Protein AF-A0A537PWB2-F1 (afdb_monomer)

Nearest PDB structures (foldseek):
  7oyk-assembly2_DDD  TM=7.716E-01  e=3.668E+00  Bacillus subtilis subsp. subtilis str. 168
  7oyk-assembly1_BBB  TM=7.771E-01  e=3.437E+00  Bacillus subtilis subsp. subtilis str. 168

Structure (mmCIF, N/CA/C/O backbone):
data_AF-A0A537PWB2-F1
#
_entry.id   AF-A0A537PWB2-F1
#
loop_
_atom_site.group_PDB
_atom_site.id
_atom_site.type_symbol
_atom_site.label_atom_id
_atom_site.label_alt_id
_atom_site.label_comp_id
_atom_site.label_asym_id
_atom_site.label_entity_id
_atom_site.label_seq_id
_atom_site.pdbx_PDB_ins_code
_atom_site.Cartn_x
_atom_site.Cartn_y
_atom_site.Cartn_z
_atom_site.occupancy
_atom_site.B_iso_or_equiv
_atom_site.auth_seq_id
_atom_site.auth_comp_id
_atom_site.auth_asym_id
_atom_site.auth_atom_id
_atom_site.pdbx_PDB_model_num
ATOM 1 N N . SER A 1 1 ? 24.624 2.361 -26.864 1.00 59.78 1 SER A N 1
ATOM 2 C CA . SER A 1 1 ? 24.966 1.685 -25.596 1.00 59.78 1 SER A CA 1
ATOM 3 C C . SER A 1 1 ? 23.688 1.139 -24.990 1.00 59.78 1 SER A C 1
ATOM 5 O O . SER A 1 1 ? 22.634 1.723 -25.214 1.00 59.78 1 SER A O 1
ATOM 7 N N . LEU A 1 2 ? 23.757 0.013 -24.280 1.00 45.34 2 LEU A N 1
ATOM 8 C CA . LEU A 1 2 ? 22.624 -0.459 -23.480 1.00 45.34 2 LEU A CA 1
ATOM 9 C C . LEU A 1 2 ? 22.445 0.479 -22.270 1.00 45.34 2 LEU A C 1
ATOM 11 O O . LEU A 1 2 ? 23.457 0.971 -21.759 1.00 45.34 2 LEU A O 1
ATOM 15 N N . PRO A 1 3 ? 21.204 0.792 -21.853 1.00 57.69 3 PRO A N 1
ATOM 16 C CA . PRO A 1 3 ? 20.962 1.712 -20.749 1.00 57.69 3 PRO A CA 1
ATOM 17 C C . PRO A 1 3 ? 21.501 1.142 -19.435 1.00 57.69 3 PRO A C 1
ATOM 19 O O . PRO A 1 3 ? 21.553 -0.071 -19.234 1.00 57.69 3 PRO A O 1
ATOM 22 N N . TYR A 1 4 ? 21.911 2.041 -18.543 1.00 50.03 4 TYR A N 1
ATOM 23 C CA . TYR A 1 4 ? 22.370 1.678 -17.208 1.00 50.03 4 TYR A CA 1
ATOM 24 C C . TYR A 1 4 ? 21.203 1.077 -16.402 1.00 50.03 4 TYR A C 1
ATOM 26 O O . TYR A 1 4 ? 20.140 1.702 -16.352 1.00 50.03 4 TYR A O 1
ATOM 34 N N . PRO A 1 5 ? 21.367 -0.089 -15.754 1.00 48.91 5 PRO A N 1
ATOM 35 C CA . PRO A 1 5 ? 20.361 -0.605 -14.836 1.00 48.91 5 PRO A CA 1
ATOM 36 C C . PRO A 1 5 ? 20.257 0.325 -13.619 1.00 48.91 5 PRO A C 1
ATOM 38 O O . PRO A 1 5 ? 21.229 0.526 -12.890 1.00 48.91 5 PRO A O 1
ATOM 41 N N . HIS A 1 6 ? 19.071 0.879 -13.389 1.00 62.38 6 HIS A N 1
ATOM 42 C CA . HIS A 1 6 ? 18.677 1.525 -12.138 1.00 62.38 6 HIS A CA 1
ATOM 43 C C . HIS A 1 6 ? 17.362 0.902 -11.666 1.00 62.38 6 HIS A C 1
ATOM 45 O O . HIS A 1 6 ? 16.620 0.365 -12.483 1.00 62.38 6 HIS A O 1
ATOM 51 N N . GLY A 1 7 ? 17.088 0.968 -10.358 1.00 68.94 7 GLY A N 1
ATOM 52 C CA . GLY A 1 7 ? 15.897 0.381 -9.736 1.00 68.94 7 GLY A CA 1
ATOM 53 C C . GLY A 1 7 ? 14.600 1.004 -10.254 1.00 68.94 7 GLY A C 1
ATOM 54 O O . GLY A 1 7 ? 14.103 1.994 -9.717 1.00 68.94 7 GLY A O 1
ATOM 55 N N . ASP A 1 8 ? 14.057 0.424 -11.314 1.00 85.25 8 ASP A N 1
ATOM 56 C CA . ASP A 1 8 ? 12.795 0.806 -11.939 1.00 85.25 8 ASP A CA 1
ATOM 57 C C . ASP A 1 8 ? 11.603 0.030 -11.371 1.00 85.25 8 ASP A C 1
ATOM 59 O O . ASP A 1 8 ? 10.493 0.189 -11.872 1.00 85.25 8 ASP A O 1
ATOM 63 N N . HIS A 1 9 ? 11.815 -0.769 -10.320 1.00 89.62 9 HIS A N 1
ATOM 64 C CA . HIS A 1 9 ? 10.785 -1.519 -9.617 1.00 89.62 9 HIS A CA 1
ATOM 65 C C . HIS A 1 9 ? 11.160 -1.803 -8.153 1.00 89.62 9 HIS A C 1
ATOM 67 O O . HIS A 1 9 ? 12.315 -1.665 -7.745 1.00 89.62 9 HIS A O 1
ATOM 73 N N . PHE A 1 10 ? 10.177 -2.242 -7.366 1.00 87.44 10 PHE A N 1
ATOM 74 C CA . PHE A 1 10 ? 10.379 -2.848 -6.049 1.00 87.44 10 PHE A CA 1
ATOM 75 C C . PHE A 1 10 ? 9.577 -4.150 -5.922 1.00 87.44 10 PHE A C 1
ATOM 77 O O . PHE A 1 10 ? 8.603 -4.364 -6.647 1.00 87.44 10 PHE A O 1
ATOM 84 N N . HIS A 1 11 ? 9.991 -5.016 -4.997 1.00 89.00 11 HIS A N 1
ATOM 85 C CA . HIS A 1 11 ? 9.312 -6.281 -4.728 1.00 89.00 11 HIS A CA 1
ATOM 86 C C . HIS A 1 11 ? 8.119 -6.099 -3.789 1.00 89.00 11 HIS A C 1
ATOM 88 O O . HIS A 1 11 ? 8.225 -5.465 -2.738 1.00 89.00 11 HIS A O 1
ATOM 94 N N . LEU A 1 12 ? 7.008 -6.740 -4.138 1.00 87.31 12 LEU A N 1
ATOM 95 C CA . LEU A 1 12 ? 5.850 -6.934 -3.281 1.00 87.31 12 LEU A CA 1
ATOM 96 C C . LEU A 1 12 ? 5.523 -8.430 -3.254 1.00 87.31 12 LEU A C 1
ATOM 98 O O . LEU A 1 12 ? 4.863 -8.951 -4.157 1.00 87.31 12 LEU A O 1
ATOM 102 N N . GLY A 1 13 ? 6.028 -9.130 -2.235 1.00 87.44 13 GLY A N 1
ATOM 103 C CA . GLY A 1 13 ? 6.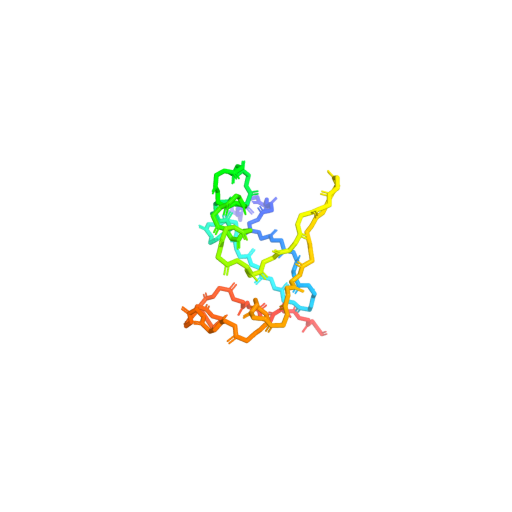030 -10.596 -2.227 1.00 87.44 13 GLY A CA 1
ATOM 104 C C . GLY A 1 13 ? 6.736 -11.140 -3.474 1.00 87.44 13 GLY A C 1
ATOM 105 O O . GLY A 1 13 ? 7.821 -10.674 -3.817 1.00 87.44 13 GLY A O 1
ATOM 106 N N . ASP A 1 14 ? 6.076 -12.054 -4.187 1.00 88.31 14 ASP A N 1
ATOM 107 C CA . ASP A 1 14 ? 6.590 -12.683 -5.417 1.00 88.31 14 ASP A CA 1
ATOM 108 C C . ASP A 1 14 ? 6.390 -11.826 -6.687 1.00 88.31 14 ASP A C 1
ATOM 110 O O . ASP A 1 14 ? 6.666 -12.262 -7.807 1.00 88.31 14 ASP A O 1
ATOM 114 N N . THR A 1 15 ? 5.877 -10.602 -6.539 1.00 89.19 15 THR A N 1
ATOM 115 C CA . THR A 1 15 ? 5.586 -9.695 -7.659 1.00 89.19 15 THR A CA 1
ATOM 116 C C . THR A 1 15 ? 6.492 -8.470 -7.659 1.00 89.19 15 THR A C 1
ATOM 118 O O . THR A 1 15 ? 7.077 -8.102 -6.640 1.00 89.19 15 THR A O 1
ATOM 121 N N . LEU A 1 16 ? 6.600 -7.830 -8.821 1.00 90.88 16 LEU A N 1
ATOM 122 C CA . LEU A 1 16 ? 7.296 -6.568 -9.034 1.00 90.88 16 LEU A CA 1
ATOM 123 C C . LEU A 1 16 ? 6.276 -5.465 -9.308 1.00 90.88 16 LEU A C 1
ATOM 125 O O . LEU A 1 16 ? 5.318 -5.674 -10.057 1.00 90.88 16 LEU A O 1
ATOM 129 N N . VAL A 1 17 ? 6.528 -4.283 -8.753 1.00 90.12 17 VAL A N 1
ATOM 130 C CA . VAL A 1 17 ? 5.793 -3.051 -9.058 1.00 90.12 17 VAL A CA 1
ATOM 131 C C . VAL A 1 17 ? 6.772 -2.043 -9.630 1.00 90.12 17 VAL A C 1
ATOM 133 O O . VAL A 1 17 ? 7.766 -1.720 -8.978 1.00 90.12 17 VAL A O 1
ATOM 136 N N . ALA A 1 18 ? 6.500 -1.529 -10.830 1.00 91.31 18 ALA A N 1
ATOM 137 C CA . ALA A 1 18 ? 7.355 -0.523 -11.445 1.00 91.31 18 ALA A CA 1
ATOM 138 C C . ALA A 1 18 ? 7.346 0.785 -10.630 1.00 91.31 18 ALA A C 1
ATOM 140 O O . ALA A 1 18 ? 6.307 1.240 -10.151 1.00 91.31 18 ALA A O 1
ATOM 141 N N . SER A 1 19 ? 8.495 1.449 -10.521 1.00 89.38 19 SER A N 1
ATOM 142 C CA . SER A 1 19 ? 8.682 2.709 -9.791 1.00 89.38 19 SER A CA 1
ATOM 143 C C . SER A 1 19 ? 7.742 3.819 -10.278 1.00 89.38 19 SER A C 1
ATOM 145 O O . SER A 1 19 ? 7.359 4.681 -9.492 1.00 89.38 19 SER A O 1
ATOM 147 N N . ARG A 1 20 ? 7.328 3.789 -11.554 1.00 89.94 20 ARG A N 1
ATOM 148 C CA . ARG A 1 20 ? 6.339 4.726 -12.121 1.00 89.94 20 ARG A CA 1
ATOM 149 C C . ARG A 1 20 ? 4.921 4.528 -11.569 1.00 89.94 20 ARG A C 1
ATOM 151 O O . ARG A 1 20 ? 4.167 5.491 -11.505 1.00 89.94 20 ARG A O 1
ATOM 158 N N . ASP A 1 21 ? 4.587 3.304 -11.165 1.00 90.62 21 ASP A N 1
ATOM 159 C CA . ASP A 1 21 ? 3.273 2.917 -10.641 1.00 90.62 21 ASP A CA 1
ATOM 160 C C . ASP A 1 21 ? 3.242 2.987 -9.101 1.00 90.62 21 ASP A C 1
ATOM 162 O O . ASP A 1 21 ? 2.180 3.107 -8.491 1.00 90.62 21 ASP A O 1
ATOM 166 N N . ALA A 1 22 ? 4.419 3.026 -8.463 1.00 87.88 22 ALA A N 1
ATOM 167 C CA . ALA A 1 22 ? 4.660 3.155 -7.022 1.00 87.88 22 ALA A CA 1
ATOM 168 C C . ALA A 1 22 ? 4.351 4.557 -6.444 1.00 87.88 22 ALA A C 1
ATOM 170 O O . ALA A 1 22 ? 5.060 5.082 -5.577 1.00 87.88 22 ALA A O 1
ATOM 171 N N . THR A 1 23 ? 3.304 5.206 -6.945 1.00 87.25 23 THR A N 1
ATOM 172 C CA . THR A 1 23 ? 2.934 6.562 -6.536 1.00 87.25 23 THR A CA 1
ATOM 173 C C . THR A 1 23 ? 2.304 6.574 -5.140 1.00 87.25 23 THR A C 1
ATOM 175 O O . THR A 1 23 ? 1.676 5.617 -4.697 1.00 87.25 23 THR A O 1
ATOM 178 N N . GLY A 1 24 ? 2.496 7.665 -4.394 1.00 88.81 24 GLY A N 1
ATOM 179 C CA . GLY A 1 24 ? 1.855 7.854 -3.087 1.00 88.81 24 GLY A CA 1
ATOM 180 C C . GLY A 1 24 ? 2.490 7.114 -1.902 1.00 88.81 24 GLY A C 1
ATOM 181 O O . GLY A 1 24 ? 2.216 7.504 -0.771 1.00 88.81 24 GLY A O 1
ATOM 182 N N . LEU A 1 25 ? 3.400 6.151 -2.113 1.00 89.12 25 LEU A N 1
ATOM 183 C CA . LEU A 1 25 ? 4.062 5.404 -1.023 1.00 89.12 25 LEU A CA 1
ATOM 184 C C . LEU A 1 25 ? 4.784 6.307 -0.010 1.00 89.12 25 LEU A C 1
ATOM 186 O O . LEU A 1 25 ? 4.803 6.017 1.182 1.00 89.12 25 LEU A O 1
ATOM 190 N N . ARG A 1 26 ? 5.347 7.428 -0.475 1.00 89.50 26 ARG A N 1
ATOM 191 C CA . ARG A 1 26 ? 6.036 8.424 0.365 1.00 89.50 26 ARG A CA 1
ATOM 192 C C . ARG A 1 26 ? 5.138 9.567 0.843 1.00 89.50 26 ARG A C 1
ATOM 194 O O . ARG A 1 26 ? 5.640 10.493 1.468 1.00 89.50 26 ARG A O 1
ATOM 201 N N . ASN A 1 27 ? 3.845 9.554 0.520 1.00 93.50 27 ASN A N 1
ATOM 202 C CA . ASN A 1 27 ? 2.916 10.618 0.889 1.00 93.50 27 ASN A CA 1
ATOM 203 C C . ASN A 1 27 ? 2.124 10.224 2.153 1.00 93.50 27 ASN A C 1
ATOM 205 O O . ASN A 1 27 ? 1.219 9.392 2.057 1.00 93.50 27 ASN A O 1
ATOM 209 N N . PRO A 1 28 ? 2.375 10.851 3.319 1.00 92.88 28 PRO A N 1
ATOM 210 C CA . PRO A 1 28 ? 1.659 10.533 4.557 1.00 92.88 28 PRO A CA 1
ATOM 211 C C . PRO A 1 28 ? 0.137 10.709 4.454 1.00 92.88 28 PRO A C 1
ATOM 213 O O . PRO A 1 28 ? -0.618 9.991 5.107 1.00 92.88 28 PRO A O 1
ATOM 216 N N . ALA A 1 29 ? -0.340 11.625 3.603 1.00 96.00 29 ALA A N 1
ATOM 217 C CA . ALA A 1 29 ? -1.769 11.865 3.426 1.00 96.00 29 ALA A CA 1
ATOM 218 C C . ALA A 1 29 ? -2.495 10.678 2.768 1.00 96.00 29 ALA A C 1
ATOM 220 O O . ALA A 1 29 ? -3.673 10.452 3.051 1.00 96.00 29 ALA A O 1
ATOM 221 N N . VAL A 1 30 ? -1.803 9.901 1.923 1.00 95.00 30 VAL A N 1
ATOM 222 C CA . VAL A 1 30 ? -2.356 8.671 1.330 1.00 95.00 30 VAL A CA 1
ATOM 223 C 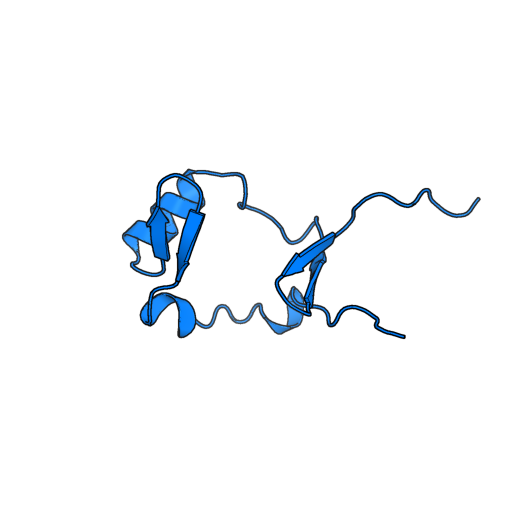C . VAL A 1 30 ? -2.584 7.632 2.423 1.00 95.00 30 VAL A C 1
ATOM 225 O O . VAL A 1 30 ? -3.690 7.109 2.542 1.00 95.00 30 VAL A O 1
ATOM 228 N N . TRP A 1 31 ? -1.590 7.412 3.286 1.00 95.12 31 TRP A N 1
ATOM 229 C CA . TRP A 1 31 ? -1.698 6.496 4.423 1.00 95.12 31 TRP A CA 1
ATOM 230 C C . TRP A 1 31 ? -2.816 6.910 5.390 1.00 95.12 31 TRP A C 1
ATOM 232 O O . TRP A 1 31 ? -3.674 6.094 5.723 1.00 95.12 31 TRP A O 1
ATOM 242 N N . ALA A 1 32 ? -2.915 8.199 5.730 1.00 96.44 32 ALA A N 1
ATOM 243 C CA . ALA A 1 32 ? -4.011 8.718 6.551 1.00 96.44 32 ALA A CA 1
ATOM 244 C C . ALA A 1 32 ? -5.400 8.518 5.907 1.00 96.44 32 ALA A C 1
ATOM 246 O O . ALA A 1 32 ? -6.395 8.299 6.601 1.00 96.44 32 ALA A O 1
ATOM 247 N N . ALA A 1 33 ? -5.501 8.594 4.576 1.00 97.25 33 ALA A N 1
ATOM 248 C CA . ALA A 1 33 ? -6.752 8.336 3.868 1.00 97.25 33 ALA A CA 1
ATOM 249 C C . ALA A 1 33 ? -7.144 6.850 3.879 1.00 97.25 33 ALA A C 1
ATOM 251 O O . ALA A 1 33 ? -8.331 6.550 4.020 1.00 97.25 33 ALA A O 1
ATOM 252 N N . LEU A 1 34 ? -6.174 5.939 3.756 1.00 97.38 34 LEU A N 1
ATOM 253 C CA . LEU A 1 34 ? -6.400 4.495 3.869 1.00 97.38 34 LEU A CA 1
ATOM 254 C C . LEU A 1 34 ? -6.844 4.109 5.289 1.00 97.38 34 LEU A C 1
ATOM 256 O O . LEU A 1 34 ? -7.809 3.357 5.434 1.00 97.38 34 LEU A O 1
ATOM 260 N N . GLU A 1 35 ? -6.207 4.679 6.318 1.00 98.00 35 GLU A N 1
ATOM 261 C CA . GLU A 1 35 ? -6.575 4.490 7.731 1.00 98.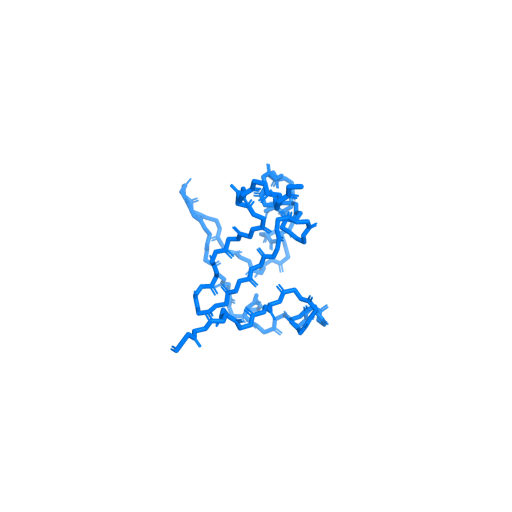00 35 GLU A CA 1
ATOM 262 C C . GLU A 1 35 ? -8.003 4.983 8.002 1.00 98.00 35 GLU A C 1
ATOM 264 O O . GLU A 1 35 ? -8.829 4.256 8.547 1.00 98.00 35 GLU A O 1
ATOM 269 N N . ARG A 1 36 ? -8.347 6.195 7.540 1.00 98.31 36 ARG A N 1
ATOM 270 C CA . ARG A 1 36 ? -9.698 6.767 7.695 1.00 98.31 36 ARG A CA 1
ATOM 271 C C . ARG A 1 36 ? -10.779 5.918 7.024 1.00 98.31 36 ARG A C 1
A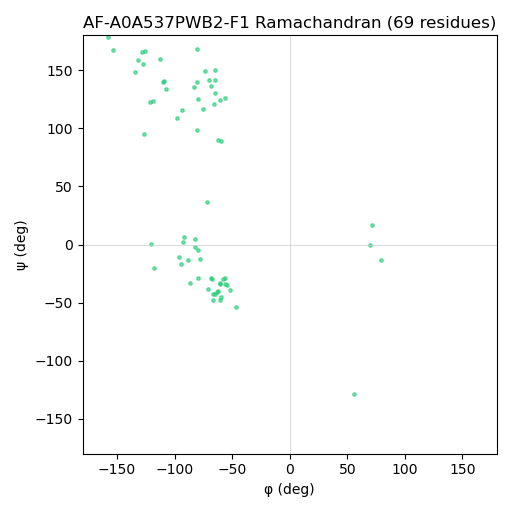TOM 273 O O . ARG A 1 36 ? -11.912 5.886 7.494 1.00 98.31 36 ARG A O 1
ATOM 280 N N . ARG A 1 37 ? -10.447 5.254 5.914 1.00 98.00 37 ARG A N 1
ATOM 281 C CA . ARG A 1 37 ? -11.344 4.312 5.224 1.00 98.00 37 ARG A CA 1
ATOM 282 C C . ARG A 1 37 ? -11.386 2.933 5.891 1.00 98.00 37 ARG A C 1
ATOM 284 O O . ARG A 1 37 ? -12.156 2.088 5.450 1.00 98.00 37 ARG A O 1
ATOM 291 N N . GLY A 1 38 ? -10.572 2.697 6.919 1.00 98.38 38 GLY A N 1
ATOM 292 C CA . GLY A 1 38 ? -10.476 1.423 7.623 1.00 98.38 38 GLY A CA 1
ATOM 293 C C . GLY A 1 38 ? -9.799 0.318 6.813 1.00 98.38 38 GLY A C 1
ATOM 294 O O . GLY A 1 38 ? -9.972 -0.850 7.147 1.00 98.38 38 GLY A O 1
ATOM 295 N N . LEU A 1 39 ? -9.065 0.649 5.744 1.00 98.50 39 LEU A N 1
ATOM 296 C CA . LEU A 1 39 ? -8.398 -0.339 4.881 1.00 98.50 39 LEU A CA 1
ATOM 297 C C . LEU A 1 39 ? -7.086 -0.843 5.489 1.00 98.50 39 LEU A C 1
ATOM 299 O O . LEU A 1 39 ? -6.678 -1.979 5.262 1.00 98.50 39 LEU A O 1
ATOM 303 N N . ILE A 1 40 ? -6.437 -0.004 6.287 1.00 98.31 40 ILE A N 1
ATOM 304 C CA . ILE A 1 40 ? -5.218 -0.342 7.015 1.00 98.31 40 ILE A CA 1
ATOM 305 C C . ILE A 1 40 ? -5.369 0.007 8.492 1.00 98.31 40 ILE A C 1
ATOM 307 O O . ILE A 1 40 ? -6.279 0.745 8.873 1.00 98.31 40 ILE A O 1
ATOM 311 N N . ARG A 1 41 ? -4.445 -0.527 9.289 1.00 97.94 41 ARG A N 1
ATOM 312 C CA . ARG A 1 41 ? -4.099 -0.041 10.620 1.00 97.94 41 ARG A CA 1
ATOM 313 C C . ARG A 1 41 ? -2.619 0.320 10.652 1.00 97.94 41 ARG A C 1
ATOM 315 O O . ARG A 1 41 ? -1.771 -0.536 10.400 1.00 97.94 41 ARG A O 1
ATOM 322 N N . SER A 1 42 ? -2.325 1.560 11.002 1.00 95.44 42 SER A N 1
ATOM 323 C CA . SER A 1 42 ? -0.973 2.102 11.102 1.00 95.44 42 SER A CA 1
ATOM 324 C C . SER A 1 42 ? -0.311 1.699 12.425 1.00 95.44 42 SER A C 1
ATOM 326 O O . SER A 1 42 ? -0.943 1.685 13.482 1.00 95.44 42 SER A O 1
ATOM 328 N N . LEU A 1 43 ? 0.975 1.372 12.354 1.00 92.56 43 LEU A N 1
ATOM 329 C CA . LEU A 1 43 ? 1.896 1.067 13.450 1.00 92.56 43 LEU A CA 1
ATOM 330 C C . LEU A 1 43 ? 3.122 2.000 13.311 1.00 92.56 43 LEU A C 1
ATOM 332 O O . LEU A 1 43 ? 3.268 2.630 12.264 1.00 92.56 43 LEU A O 1
ATOM 336 N N . PRO A 1 44 ? 4.003 2.128 14.324 1.00 89.38 44 PRO A N 1
ATOM 337 C CA . PRO A 1 44 ? 5.111 3.090 14.280 1.00 89.38 44 PRO A CA 1
ATOM 338 C C . PRO A 1 44 ? 5.986 3.021 13.016 1.00 89.38 44 PRO A C 1
ATOM 340 O O . PRO A 1 44 ? 6.327 4.066 12.470 1.00 89.38 44 PRO A O 1
ATOM 343 N N . ASP A 1 45 ? 6.269 1.814 12.514 1.00 88.62 45 ASP A N 1
ATOM 344 C CA . ASP A 1 45 ? 7.182 1.599 11.378 1.00 88.62 45 ASP A CA 1
ATOM 345 C C . ASP A 1 45 ? 6.528 0.896 10.176 1.00 88.62 45 ASP A C 1
ATOM 347 O O . ASP A 1 45 ? 7.184 0.608 9.174 1.00 88.62 45 ASP A O 1
ATOM 351 N N . CYS A 1 46 ? 5.239 0.565 10.262 1.00 91.25 46 CYS A N 1
ATOM 352 C CA . CYS A 1 46 ? 4.548 -0.186 9.219 1.00 91.25 46 CYS A CA 1
ATOM 353 C C . CYS A 1 46 ? 3.032 0.017 9.277 1.00 91.25 46 CYS A C 1
ATOM 355 O O . CYS A 1 46 ? 2.501 0.702 10.145 1.00 91.25 46 CYS A O 1
ATOM 357 N N . ALA A 1 47 ? 2.314 -0.602 8.348 1.00 95.12 47 ALA A N 1
ATOM 358 C CA . ALA A 1 47 ? 0.867 -0.710 8.408 1.00 95.12 47 ALA A CA 1
ATOM 359 C C . ALA A 1 47 ? 0.453 -2.144 8.088 1.00 95.12 47 ALA A C 1
ATOM 361 O O . ALA A 1 47 ? 1.106 -2.830 7.301 1.00 95.12 47 ALA A O 1
ATOM 362 N N . VAL A 1 48 ? -0.646 -2.587 8.687 1.00 97.00 48 VAL A N 1
ATOM 363 C CA . VAL A 1 48 ? -1.254 -3.888 8.399 1.00 97.00 48 VAL A CA 1
ATOM 364 C C . VAL A 1 48 ? -2.568 -3.685 7.660 1.00 97.00 48 VAL A C 1
ATOM 366 O O . VAL A 1 48 ? -3.331 -2.774 7.982 1.00 97.00 48 VAL A O 1
ATOM 369 N N . LEU A 1 49 ? -2.848 -4.528 6.666 1.00 97.19 49 LEU A N 1
ATOM 370 C CA . LEU A 1 49 ? -4.153 -4.541 6.005 1.00 97.19 49 LEU A CA 1
ATOM 371 C C . LEU A 1 49 ? -5.217 -5.057 6.981 1.00 97.19 49 LEU A C 1
ATOM 373 O O . LEU A 1 49 ? -5.010 -6.051 7.677 1.00 97.19 49 LEU A O 1
ATOM 377 N N . THR A 1 50 ? -6.371 -4.396 7.018 1.00 98.44 50 THR A N 1
ATOM 378 C CA . THR A 1 50 ? -7.558 -4.929 7.700 1.00 98.44 50 THR A CA 1
ATOM 379 C C . THR A 1 50 ? -8.258 -5.954 6.798 1.00 98.44 50 THR A C 1
ATOM 381 O O . THR A 1 50 ? -7.980 -5.999 5.596 1.00 98.44 50 THR A O 1
ATOM 384 N N . PRO A 1 51 ? -9.230 -6.736 7.305 1.00 98.19 51 PRO A N 1
ATOM 385 C CA . PRO A 1 51 ? -10.063 -7.577 6.443 1.00 98.19 51 PRO A CA 1
ATOM 386 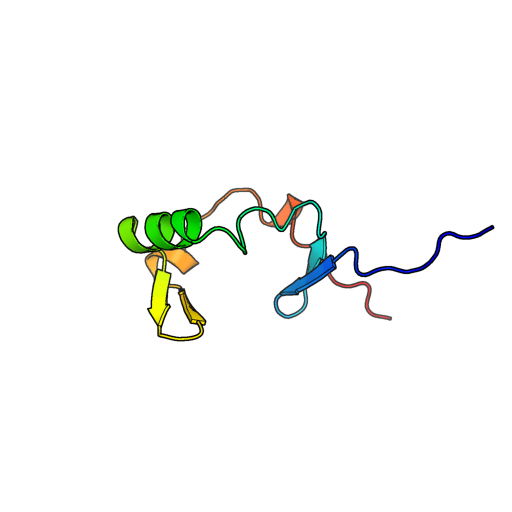C C . PRO A 1 51 ? -10.748 -6.796 5.308 1.00 98.19 51 PRO A C 1
ATOM 388 O O . PRO A 1 51 ? -10.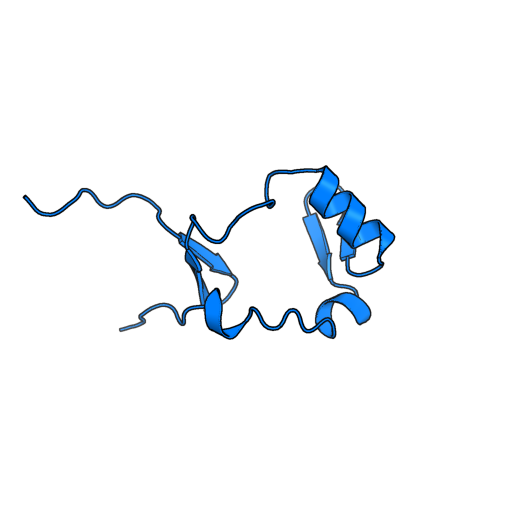854 -7.301 4.193 1.00 98.19 51 PRO A O 1
ATOM 391 N N . LEU A 1 52 ? -11.150 -5.542 5.564 1.00 98.12 52 LEU A N 1
ATOM 392 C CA . LEU A 1 52 ? -11.713 -4.660 4.540 1.00 98.12 52 LEU A CA 1
ATOM 393 C C . LEU A 1 52 ? -10.664 -4.284 3.485 1.00 98.12 52 LEU A C 1
ATOM 395 O O . LEU A 1 52 ? -10.968 -4.311 2.299 1.00 98.12 52 LEU A O 1
ATOM 399 N N . GLY A 1 53 ? -9.435 -3.969 3.903 1.00 97.69 53 GLY A N 1
ATOM 400 C CA . GLY A 1 53 ? -8.331 -3.670 2.989 1.00 97.69 53 GLY A CA 1
ATOM 401 C C . GLY A 1 53 ? -7.945 -4.844 2.098 1.00 97.69 53 GLY A C 1
ATOM 402 O O . GLY A 1 53 ? -7.730 -4.652 0.907 1.00 97.69 53 GLY A O 1
ATOM 403 N N . VAL A 1 54 ? -7.909 -6.062 2.648 1.00 96.69 54 VAL A N 1
ATOM 404 C CA . VAL A 1 54 ? -7.638 -7.286 1.872 1.00 96.69 54 VAL A CA 1
ATOM 405 C C . VAL A 1 54 ? -8.711 -7.518 0.805 1.00 96.69 54 VAL A C 1
ATOM 407 O O . VAL A 1 54 ? -8.387 -7.913 -0.312 1.00 96.69 54 VAL A O 1
ATOM 410 N N . GLY A 1 55 ? -9.979 -7.260 1.138 1.00 96.31 55 GLY A N 1
ATOM 411 C CA . GLY A 1 55 ? -11.106 -7.412 0.216 1.00 96.31 55 GLY A CA 1
ATOM 412 C C . GLY A 1 55 ? -11.331 -6.231 -0.734 1.00 96.31 55 GLY A C 1
ATOM 413 O O . GLY A 1 55 ? -12.251 -6.288 -1.547 1.00 96.31 55 GLY A O 1
ATOM 414 N N . TYR A 1 56 ? -10.546 -5.154 -0.633 1.00 96.25 56 TYR A N 1
ATOM 415 C CA . TYR A 1 56 ? -10.755 -3.950 -1.433 1.00 96.25 56 TYR A CA 1
ATOM 416 C C . TYR A 1 56 ? -10.178 -4.121 -2.841 1.00 96.25 56 TYR A C 1
ATOM 418 O O . TYR A 1 56 ? -8.981 -3.940 -3.070 1.00 96.25 56 TYR A O 1
ATOM 426 N N . ASP A 1 57 ? -11.042 -4.455 -3.798 1.00 95.00 57 ASP A N 1
ATOM 427 C CA . ASP A 1 57 ? -10.651 -4.540 -5.201 1.00 95.00 57 ASP A CA 1
ATOM 428 C C . ASP A 1 57 ? -10.484 -3.140 -5.810 1.00 95.00 57 ASP A C 1
ATOM 430 O O . ASP A 1 57 ? -11.425 -2.350 -5.905 1.00 95.00 57 ASP A O 1
ATOM 434 N N . THR A 1 58 ? -9.257 -2.828 -6.222 1.00 93.44 58 THR A N 1
ATOM 435 C CA . THR A 1 58 ? -8.912 -1.566 -6.888 1.00 93.44 58 THR A CA 1
ATOM 436 C C . THR A 1 58 ? -9.076 -1.636 -8.404 1.00 93.44 58 THR A C 1
ATOM 438 O O . THR A 1 58 ? -8.990 -0.603 -9.063 1.00 93.44 58 THR A O 1
ATOM 441 N N . GLY A 1 59 ? -9.225 -2.836 -8.976 1.00 95.56 59 GLY A N 1
ATOM 442 C CA . GLY A 1 59 ? -9.141 -3.075 -10.418 1.00 95.56 59 GLY A CA 1
ATOM 443 C C . GLY A 1 59 ? -7.731 -2.917 -11.008 1.00 95.56 59 GLY A C 1
ATOM 444 O O . GLY A 1 59 ? -7.545 -3.117 -12.205 1.00 95.56 59 GLY A O 1
ATOM 445 N N . LEU A 1 60 ? -6.718 -2.585 -10.197 1.00 92.69 60 LEU A N 1
ATOM 446 C CA . LEU A 1 60 ? -5.360 -2.276 -10.671 1.00 92.69 60 LEU A CA 1
ATOM 447 C C . LEU A 1 60 ? -4.397 -3.461 -10.606 1.00 92.69 60 LEU A C 1
ATOM 449 O O . LEU A 1 60 ? -3.304 -3.378 -11.162 1.00 92.69 60 LEU A O 1
ATOM 453 N N . ARG A 1 61 ? -4.781 -4.565 -9.950 1.00 90.81 61 ARG A N 1
ATOM 454 C CA . ARG A 1 61 ? -3.899 -5.715 -9.684 1.00 90.81 61 ARG A CA 1
ATOM 455 C C . ARG A 1 61 ? -3.118 -6.151 -10.926 1.00 90.81 61 ARG A C 1
ATOM 457 O O . ARG A 1 61 ? -1.898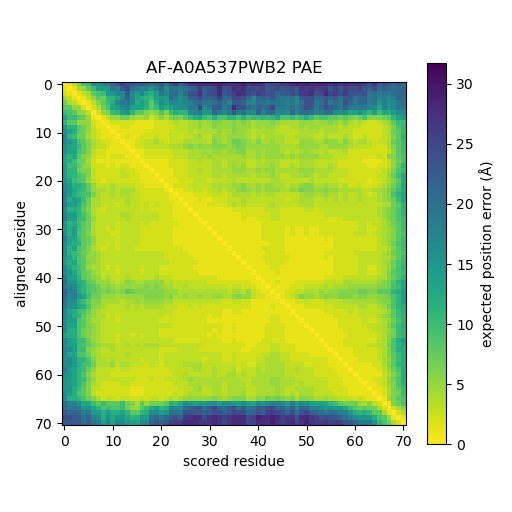 -6.205 -10.883 1.00 90.81 61 ARG A O 1
ATOM 464 N N . ASN A 1 62 ? -3.813 -6.408 -12.032 1.00 90.44 62 ASN A N 1
ATOM 465 C CA . ASN A 1 62 ? -3.191 -6.917 -13.259 1.00 90.44 62 ASN A CA 1
ATOM 466 C C . ASN A 1 62 ? -2.453 -5.835 -14.065 1.00 90.44 62 ASN A C 1
ATOM 468 O O . ASN A 1 62 ? -1.726 -6.162 -14.998 1.00 90.44 62 ASN A O 1
ATOM 472 N N . ALA A 1 63 ? -2.660 -4.558 -13.736 1.00 92.50 63 ALA A N 1
ATOM 473 C CA . ALA A 1 63 ? -1.990 -3.441 -14.390 1.00 92.50 63 ALA A CA 1
ATOM 474 C C . ALA A 1 63 ? -0.632 -3.124 -13.747 1.00 92.50 63 ALA A C 1
ATOM 476 O O . ALA A 1 63 ? 0.272 -2.704 -14.461 1.00 92.50 63 ALA A O 1
ATOM 477 N N . ILE A 1 64 ? -0.498 -3.325 -12.428 1.00 92.00 64 ILE A N 1
ATOM 478 C CA . ILE A 1 64 ? 0.679 -2.878 -11.660 1.00 92.00 64 ILE A CA 1
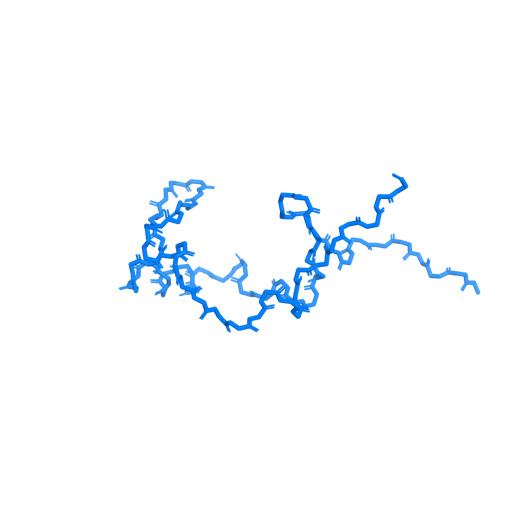ATOM 479 C C . ILE A 1 64 ? 1.476 -4.014 -11.013 1.00 92.00 64 ILE A C 1
ATOM 481 O O . ILE A 1 64 ? 2.628 -3.796 -10.647 1.00 92.00 64 ILE A O 1
ATOM 485 N N . LEU A 1 65 ? 0.880 -5.200 -10.826 1.00 91.44 65 LEU A N 1
ATOM 486 C CA . LEU A 1 65 ? 1.606 -6.376 -10.350 1.00 91.44 65 LEU A CA 1
ATOM 487 C C . LEU A 1 65 ? 2.078 -7.179 -11.551 1.00 91.44 65 LEU A C 1
ATOM 489 O O . LEU A 1 65 ? 1.280 -7.742 -12.304 1.00 91.44 65 LEU A O 1
ATOM 493 N N . HIS A 1 66 ? 3.390 -7.268 -11.696 1.00 89.19 66 HIS A N 1
ATOM 494 C CA . HIS A 1 66 ? 4.021 -8.119 -12.687 1.00 89.19 66 HIS A CA 1
ATOM 495 C C . HIS A 1 66 ? 4.659 -9.301 -11.967 1.00 89.19 66 HIS A C 1
ATOM 497 O O . HIS A 1 66 ? 5.321 -9.123 -10.944 1.00 89.19 66 HIS A O 1
ATOM 503 N N . VAL A 1 67 ? 4.454 -10.519 -12.468 1.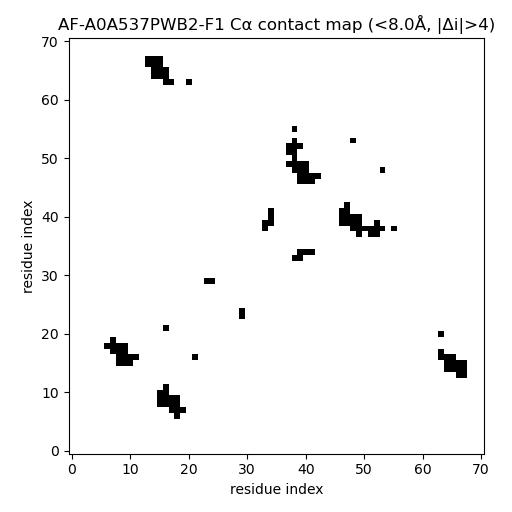00 78.06 67 VAL A N 1
ATOM 504 C CA . VAL A 1 67 ? 5.206 -11.677 -11.970 1.00 78.06 67 VAL A CA 1
ATOM 505 C C . VAL A 1 67 ? 6.676 -11.381 -12.238 1.00 78.06 67 VAL A C 1
ATOM 507 O O . VAL A 1 67 ? 7.034 -11.053 -13.372 1.00 78.06 67 VAL A O 1
ATOM 510 N N . GLY A 1 68 ? 7.510 -11.421 -11.195 1.00 64.31 68 GLY A N 1
ATOM 511 C CA . GLY A 1 68 ? 8.944 -11.278 -11.391 1.00 64.31 68 GLY A CA 1
ATOM 512 C C . GLY A 1 68 ? 9.391 -12.353 -12.364 1.00 64.31 68 GLY A C 1
ATOM 513 O O . GLY A 1 68 ? 9.050 -13.517 -12.169 1.00 64.31 68 GLY A O 1
ATOM 514 N N . GLY A 1 69 ? 10.071 -11.964 -13.442 1.00 50.66 69 GLY A N 1
ATOM 515 C CA . GLY A 1 69 ? 10.660 -12.917 -14.373 1.00 50.66 69 GLY A CA 1
ATOM 516 C C . GLY A 1 69 ? 11.664 -13.786 -13.621 1.00 50.66 69 GLY A C 1
ATOM 517 O O . GLY A 1 69 ? 12.827 -13.419 -13.496 1.00 50.66 69 GLY A O 1
ATOM 518 N N . GLY A 1 70 ? 11.188 -14.895 -13.065 1.00 44.94 70 GLY A N 1
ATOM 519 C CA . GLY A 1 70 ? 12.006 -15.978 -12.566 1.00 44.94 70 GLY A CA 1
ATOM 520 C C . GLY A 1 70 ? 12.442 -16.814 -13.755 1.00 44.94 70 GLY A C 1
ATOM 521 O O . GLY A 1 70 ? 11.609 -17.244 -14.556 1.00 44.94 70 GLY A O 1
ATOM 522 N N . HIS A 1 71 ? 13.753 -16.987 -13.869 1.00 38.12 71 HIS A N 1
ATOM 523 C CA . HIS A 1 71 ? 14.326 -18.193 -14.449 1.00 38.12 71 HIS A CA 1
ATOM 524 C C . HIS A 1 71 ? 13.747 -19.444 -13.780 1.00 38.12 71 HIS A C 1
ATOM 526 O O . HIS A 1 71 ? 13.478 -19.377 -12.557 1.00 38.12 71 HIS A O 1
#

Sequence (71 aa):
SLPYPHGDHFHLGDTLVASRDATGLRNPAVWAALERRGLIRSLPDCAVLTPLGVGYDTGLRNAILHVGGGH

Solvent-accessible surface area (backbone atoms only — not comparable to full-atom values): 4557 Å² total; per-residue (Å²): 133,82,80,81,91,68,88,56,49,48,77,57,85,81,24,32,33,42,52,88,72,59,67,58,80,88,36,69,68,52,55,54,51,38,38,75,71,49,27,33,48,82,52,100,90,49,70,44,73,30,77,60,31,73,67,56,82,80,85,44,61,84,78,48,52,37,75,52,88,71,130

Mean predicted aligned error: 6.16 Å

pLDDT: mean 86.76, std 15.11, range [38.12, 98.5]

Secondary structure (DSSP, 8-state):
-PPPP---EEEETTEEEETTT-TTTT-HHHHHHHHHTTSEEE-SS-EEE-HHHHT---S-HHHH-EE----

Radius of gyration: 14.69 Å; Cα contacts (8 Å, |Δi|>4): 61; chains: 1; bounding box: 37×30×40 Å

Foldseek 3Di:
DPDDDDQQWDDDDQWTFGPVRVPPPPPVVVVVVCVVVVQWDDDPVDIHGDPCVVVDDPVCCVVGTDRPPDD